Protein AF-A0AAV5VTA4-F1 (afdb_monomer)

Mean predicted aligned error: 7.39 Å

Radius of gyration: 19.23 Å; Cα contacts (8 Å, |Δi|>4): 73; chains: 1; bounding box: 44×28×55 Å

Foldseek 3Di:
DDPVVVVVVVVLVVVLVVQLVVQLVVLVVLLVVLVVVLVVCVVVVVVVVNVVSVVCNVVSLCSNLCRNVVSCCVRPPPLVVLVVPDPDDDDDDPLSVLVVSLVSLVPDPDPVCVDPSNVVVSVSNVLSNVLVVLVVVVVVDPDPPVCCVVNVVSVD

Solvent-accessible surface area (backbone atoms only — not comparable to full-atom values): 8885 Å² total; per-residue (Å²): 133,55,73,71,57,53,50,54,52,51,53,53,51,52,52,47,51,50,53,33,50,52,50,32,52,52,29,44,49,51,33,51,52,51,57,55,57,49,50,52,32,59,72,71,65,36,63,71,61,38,53,53,50,58,70,49,43,62,56,38,49,48,45,37,65,43,37,42,60,53,42,41,48,75,64,28,69,70,52,38,54,64,63,59,74,67,86,78,84,93,81,74,52,73,71,51,49,54,52,49,51,46,53,52,55,69,71,48,86,53,74,83,59,68,40,70,67,44,48,51,51,46,51,54,49,51,51,44,54,50,38,52,52,51,48,54,50,57,75,69,49,90,67,56,78,93,57,51,65,65,51,60,75,61,71,114

Organism: NCBI:txid1538716

Secondary structure (DSSP, 8-state):
--HHHHHHHHHHHHHHHHHHHHHHHHHHHHHHHHHHHHHHHHHTT-HHHHHHHHHHHHHHHHHHHHHHHHHHHHH-HHHHHHHHTT-------HHHHHHHHHHHHHH---GGGGSHHHHHHHHHHHHHHHHHHHHHHHHHS---GGGTHHHHHH--

pLDDT: mean 83.26, std 10.94, range [42.44, 96.75]

Sequence (156 aa):
ISQAQTKKFIMSQQRNML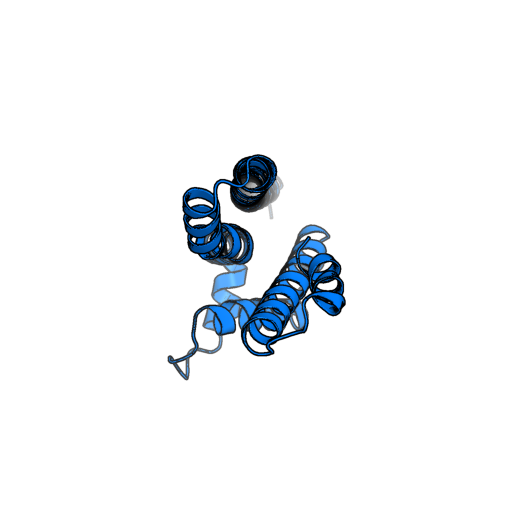IIVSACTISHIIKATHQFCWVFPAYFQLNSVNAIMQSTYVYTHYLATYSASVTLVIFSPRVRKLLVSRRRNEEERIATTQSYLIIRLFFSKSVYFRTPFFFFFKLTGLLGCISVVGFIIASRFQIPEEQAWIFKLGYV

Structure (mmCIF, N/CA/C/O backbone):
data_AF-A0AAV5VTA4-F1
#
_entry.id   AF-A0AAV5VTA4-F1
#
loop_
_atom_site.group_PDB
_atom_site.id
_atom_site.type_symbol
_atom_site.label_atom_id
_atom_site.label_alt_id
_atom_site.label_comp_id
_atom_site.label_asym_id
_atom_site.label_entity_id
_atom_site.label_seq_id
_atom_site.pdbx_PDB_ins_code
_atom_site.Cartn_x
_atom_site.Cartn_y
_atom_site.Cartn_z
_atom_site.occupancy
_atom_site.B_iso_or_equiv
_atom_site.auth_seq_id
_atom_site.auth_comp_id
_atom_site.auth_asym_id
_atom_site.auth_atom_id
_atom_site.pdbx_PDB_model_num
ATOM 1 N N . ILE A 1 1 ? -25.040 3.609 28.185 1.00 73.75 1 ILE A N 1
ATOM 2 C CA . ILE A 1 1 ? -24.315 4.529 27.270 1.00 73.75 1 ILE A CA 1
ATOM 3 C C . ILE A 1 1 ? -25.314 5.581 26.819 1.00 73.75 1 ILE A C 1
ATOM 5 O O . ILE A 1 1 ? -26.374 5.200 26.338 1.00 73.75 1 ILE A O 1
ATOM 9 N N . SER A 1 2 ? -25.041 6.870 27.031 1.00 93.25 2 SER A N 1
ATOM 10 C CA . SER A 1 2 ? -25.961 7.932 26.597 1.00 93.25 2 SER A CA 1
ATOM 11 C C . SER A 1 2 ? -25.925 8.104 25.074 1.00 93.25 2 SER A C 1
ATOM 13 O O . SER A 1 2 ? -24.901 7.840 24.440 1.00 93.25 2 SER A O 1
ATOM 15 N N . GLN A 1 3 ? -27.012 8.590 24.462 1.00 93.56 3 GLN A N 1
ATOM 16 C CA . GLN A 1 3 ? -27.044 8.854 23.013 1.00 93.56 3 GLN A CA 1
ATOM 17 C C . GLN A 1 3 ? -25.883 9.759 22.557 1.00 93.56 3 GLN A C 1
ATOM 19 O O . GLN A 1 3 ? -25.303 9.545 21.492 1.00 93.56 3 GLN A O 1
ATOM 24 N N . ALA A 1 4 ? -25.493 10.732 23.387 1.00 94.19 4 ALA A N 1
ATOM 25 C CA . ALA A 1 4 ? -24.364 11.618 23.120 1.00 94.19 4 ALA A CA 1
ATOM 26 C C . ALA A 1 4 ? -23.016 10.871 23.067 1.00 94.19 4 ALA A C 1
ATOM 28 O O . ALA A 1 4 ? -22.188 11.156 22.200 1.00 94.19 4 ALA A O 1
ATOM 29 N N . GLN A 1 5 ? -22.795 9.893 23.952 1.00 93.69 5 GLN A N 1
ATOM 30 C CA . GLN A 1 5 ? -21.586 9.061 23.944 1.00 93.69 5 GLN A CA 1
ATOM 31 C C . GLN A 1 5 ? -21.513 8.187 22.687 1.00 93.69 5 GLN A C 1
ATOM 33 O O . GLN A 1 5 ? -20.459 8.115 22.053 1.00 93.69 5 GLN A O 1
ATOM 38 N N . THR A 1 6 ? -22.635 7.585 22.279 1.00 92.31 6 THR A N 1
ATOM 39 C CA . THR A 1 6 ? -22.709 6.781 21.050 1.00 92.31 6 THR A CA 1
ATOM 40 C C . THR A 1 6 ? -22.391 7.618 19.811 1.00 92.31 6 THR A C 1
ATOM 42 O O . THR A 1 6 ? -21.570 7.205 18.993 1.00 92.31 6 THR A O 1
ATOM 45 N N . LYS A 1 7 ? -22.961 8.829 19.691 1.00 93.06 7 LYS A N 1
ATOM 46 C CA . LYS A 1 7 ? -22.674 9.741 18.568 1.00 93.06 7 LYS A CA 1
ATOM 47 C C . LYS A 1 7 ? -21.191 10.107 18.494 1.00 93.06 7 LYS A C 1
ATOM 49 O O . LYS A 1 7 ? -20.588 9.980 17.431 1.00 93.06 7 LYS A O 1
ATOM 54 N N . LYS A 1 8 ? -20.574 10.481 19.623 1.00 92.81 8 LYS A N 1
ATOM 55 C CA . LYS A 1 8 ? -19.132 10.794 19.679 1.00 92.81 8 LYS A CA 1
ATOM 56 C C . LYS A 1 8 ? -18.266 9.609 19.244 1.00 92.81 8 LYS A C 1
ATOM 58 O O . LYS A 1 8 ? -17.301 9.795 18.504 1.00 92.81 8 LYS A O 1
ATOM 63 N N . PHE A 1 9 ? -18.619 8.395 19.669 1.00 89.19 9 PHE A N 1
ATOM 64 C CA . PHE A 1 9 ? -17.908 7.181 19.270 1.00 89.19 9 PHE A CA 1
ATOM 65 C C . PHE A 1 9 ? -17.998 6.933 17.755 1.00 89.19 9 PHE A C 1
ATOM 67 O O . PHE A 1 9 ? -16.971 6.714 17.111 1.00 89.19 9 PHE A O 1
ATOM 74 N N . ILE A 1 10 ? -19.201 7.030 17.177 1.00 88.94 10 ILE A N 1
ATOM 75 C CA . ILE A 1 10 ? -19.425 6.839 15.736 1.00 88.94 10 ILE A CA 1
ATOM 76 C C . ILE A 1 10 ? -18.654 7.882 14.919 1.00 88.94 10 ILE A C 1
ATOM 78 O O . ILE A 1 10 ? -17.936 7.509 13.994 1.00 88.94 10 ILE A O 1
ATOM 82 N N . MET A 1 11 ? -18.733 9.164 15.291 1.00 92.44 11 MET A N 1
ATOM 83 C CA . MET A 1 11 ? -18.023 10.240 14.587 1.00 92.44 11 MET A CA 1
ATOM 84 C C . MET A 1 11 ? -16.503 10.046 14.620 1.00 92.44 11 MET A C 1
ATOM 86 O O . MET A 1 11 ? -15.829 10.231 13.609 1.00 92.44 11 MET A O 1
ATOM 90 N N . SER A 1 12 ? -15.953 9.622 15.763 1.00 88.38 12 SER A N 1
ATOM 91 C CA . SER A 1 12 ? -14.526 9.302 15.883 1.00 88.38 12 SER A CA 1
ATOM 92 C C . SER A 1 12 ? -14.125 8.138 14.967 1.00 88.38 12 SER A C 1
ATOM 94 O O . SER A 1 12 ? -13.115 8.210 14.264 1.00 88.38 12 SER A O 1
ATOM 96 N N . GLN A 1 13 ? -14.950 7.086 14.903 1.00 86.19 13 GLN A N 1
ATOM 97 C CA . GLN A 1 13 ? -14.710 5.946 14.019 1.00 86.19 13 GLN A CA 1
ATOM 98 C C . GLN A 1 13 ? -14.772 6.340 12.535 1.00 86.19 13 GLN A C 1
ATOM 100 O O . GLN A 1 13 ? -13.887 5.949 11.773 1.00 86.19 13 GLN A O 1
ATOM 105 N N . GLN A 1 14 ? -15.774 7.126 12.132 1.00 89.00 14 GLN A N 1
ATOM 106 C CA . GLN A 1 14 ? -15.913 7.627 10.762 1.00 89.00 14 GLN A CA 1
ATOM 107 C C . GLN A 1 14 ? -14.727 8.503 10.359 1.00 89.00 14 GLN A C 1
ATOM 109 O O . GLN A 1 14 ? -14.176 8.315 9.279 1.00 89.00 14 GLN A O 1
ATOM 114 N N . ARG A 1 15 ? -14.272 9.397 11.246 1.00 90.50 15 ARG A N 1
ATOM 115 C CA . ARG A 1 15 ? -13.094 10.237 10.995 1.00 90.50 15 ARG A CA 1
ATOM 116 C C . ARG A 1 15 ? -11.839 9.401 10.753 1.00 90.50 15 ARG A C 1
ATOM 118 O O . ARG A 1 15 ? -11.107 9.664 9.807 1.00 90.50 15 ARG A O 1
ATOM 125 N N . ASN A 1 16 ? -11.600 8.375 11.570 1.00 87.25 16 ASN A N 1
ATOM 126 C CA . ASN A 1 16 ? -10.438 7.500 11.390 1.00 87.25 16 ASN A CA 1
ATOM 127 C C . ASN A 1 16 ? -10.521 6.709 10.077 1.00 87.25 16 ASN A C 1
ATOM 129 O O . ASN A 1 16 ? -9.518 6.577 9.383 1.00 87.25 16 ASN A O 1
ATOM 133 N N . MET A 1 17 ? -11.709 6.213 9.716 1.00 87.12 17 MET A N 1
ATOM 134 C CA . MET A 1 17 ? -11.926 5.547 8.428 1.00 87.12 17 MET A CA 1
ATOM 135 C C . MET A 1 17 ? -11.681 6.491 7.251 1.00 87.12 17 MET A C 1
ATOM 137 O O . MET A 1 17 ? -10.995 6.099 6.313 1.00 87.12 17 MET A O 1
ATOM 141 N N . LEU A 1 18 ? -12.162 7.735 7.325 1.00 89.50 18 LEU A N 1
ATOM 142 C CA . LEU A 1 18 ? -11.930 8.745 6.295 1.00 89.50 18 LEU A CA 1
ATOM 143 C C . LEU A 1 18 ? -10.435 9.018 6.106 1.00 89.50 18 LEU A C 1
ATOM 145 O O . LEU A 1 18 ? -9.964 9.012 4.978 1.00 89.50 18 LEU A O 1
ATOM 149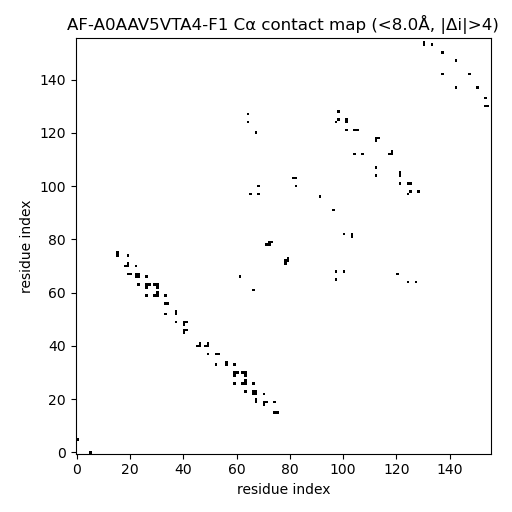 N N . ILE A 1 19 ? -9.674 9.179 7.194 1.00 90.50 19 ILE A N 1
ATOM 150 C CA . ILE A 1 19 ? -8.216 9.381 7.123 1.00 90.50 19 ILE A CA 1
ATOM 151 C C . ILE A 1 19 ? -7.532 8.205 6.410 1.00 90.50 19 ILE A C 1
ATOM 153 O O . ILE A 1 19 ? -6.698 8.424 5.533 1.00 90.50 19 ILE A O 1
ATOM 157 N N . ILE A 1 20 ? -7.895 6.965 6.758 1.00 88.69 20 ILE A N 1
ATOM 158 C CA . ILE A 1 20 ? -7.309 5.764 6.144 1.00 88.69 20 ILE A CA 1
ATOM 159 C C . ILE A 1 20 ? -7.640 5.689 4.652 1.00 88.69 20 ILE A C 1
ATOM 161 O O . ILE A 1 20 ? -6.749 5.444 3.841 1.00 88.69 20 ILE A O 1
ATOM 165 N N . VAL A 1 21 ? -8.904 5.917 4.289 1.00 88.06 21 VAL A N 1
ATOM 166 C CA . VAL A 1 21 ? -9.340 5.903 2.889 1.00 88.06 21 VAL A CA 1
ATOM 167 C C . VAL A 1 21 ? -8.636 7.004 2.103 1.00 88.06 21 VAL A C 1
ATOM 169 O O . VAL A 1 21 ? -8.086 6.711 1.050 1.00 88.06 21 VAL A O 1
ATOM 172 N N . SER A 1 22 ? -8.556 8.229 2.625 1.00 90.19 22 SER A N 1
ATOM 173 C CA . SER A 1 22 ? -7.869 9.334 1.950 1.00 90.19 22 SER A CA 1
ATOM 174 C C . SER A 1 22 ? -6.386 9.046 1.718 1.00 90.19 22 SER A C 1
ATOM 176 O O . SER A 1 22 ? -5.898 9.255 0.611 1.00 90.19 22 SER A O 1
ATOM 178 N N . ALA A 1 23 ? -5.668 8.524 2.720 1.00 91.50 23 ALA A N 1
ATOM 179 C CA . ALA A 1 23 ? -4.257 8.158 2.567 1.00 91.50 23 ALA A CA 1
ATOM 180 C C . ALA A 1 23 ? -4.059 7.075 1.490 1.00 91.50 23 ALA A C 1
ATOM 182 O O . ALA A 1 23 ? -3.173 7.194 0.643 1.00 91.50 23 ALA A O 1
ATOM 183 N N . CYS A 1 24 ? -4.924 6.057 1.489 1.00 89.69 24 CYS A N 1
ATOM 184 C CA . CYS A 1 24 ? -4.942 5.001 0.480 1.00 89.69 24 CYS A CA 1
ATOM 185 C C . CYS A 1 24 ? -5.196 5.578 -0.926 1.00 89.69 24 CYS A C 1
ATOM 187 O O . CYS A 1 24 ? -4.388 5.379 -1.834 1.00 89.69 24 CYS A O 1
ATOM 189 N N . THR A 1 25 ? -6.255 6.374 -1.089 1.00 88.50 25 THR A N 1
ATOM 190 C CA . THR A 1 25 ? -6.619 7.015 -2.359 1.00 88.50 25 THR A CA 1
ATOM 191 C C . THR A 1 25 ? -5.486 7.876 -2.905 1.00 88.50 25 THR A C 1
ATOM 193 O O . THR A 1 25 ? -5.119 7.722 -4.065 1.00 88.50 25 THR A O 1
ATOM 196 N N . ILE A 1 26 ? -4.875 8.729 -2.075 1.00 93.31 26 ILE A N 1
ATOM 197 C CA . ILE A 1 26 ? -3.746 9.575 -2.491 1.00 93.31 26 ILE A CA 1
ATOM 198 C C . ILE A 1 26 ? -2.580 8.710 -2.978 1.00 93.31 26 ILE A C 1
ATOM 200 O O . ILE A 1 26 ? -2.030 8.965 -4.047 1.00 93.31 26 ILE A O 1
ATOM 204 N N . SER A 1 27 ? -2.224 7.654 -2.241 1.00 93.06 27 SER A N 1
ATOM 205 C CA . SER A 1 27 ? -1.123 6.770 -2.638 1.00 93.06 27 SER A CA 1
ATOM 206 C C . SER A 1 27 ? -1.392 6.020 -3.952 1.00 93.06 27 SER A C 1
ATOM 208 O O . SER A 1 27 ? -0.488 5.893 -4.777 1.00 93.06 27 SER A O 1
ATOM 210 N N . HIS A 1 28 ? -2.637 5.598 -4.201 1.00 88.62 28 HIS A N 1
ATOM 211 C CA . HIS A 1 28 ? -3.031 4.985 -5.470 1.00 88.62 28 HIS A CA 1
ATOM 212 C C . HIS A 1 28 ? -3.053 5.982 -6.627 1.00 88.62 28 HIS A C 1
ATOM 214 O O . HIS A 1 28 ? -2.624 5.623 -7.719 1.00 88.62 28 HIS A O 1
ATOM 220 N N . ILE A 1 29 ? -3.482 7.228 -6.398 1.00 91.19 29 ILE A N 1
ATOM 221 C CA . ILE A 1 29 ? -3.397 8.293 -7.407 1.00 91.19 29 ILE A CA 1
ATOM 222 C C . ILE A 1 29 ? -1.934 8.537 -7.786 1.00 91.19 29 ILE A C 1
ATOM 224 O O . ILE A 1 29 ? -1.621 8.593 -8.968 1.00 91.19 29 ILE A O 1
ATOM 228 N N . ILE A 1 30 ? -1.018 8.600 -6.812 1.00 93.62 30 ILE A N 1
ATOM 229 C CA . ILE A 1 30 ? 0.421 8.752 -7.085 1.00 93.62 30 ILE A CA 1
ATOM 230 C C . ILE A 1 30 ? 0.944 7.586 -7.935 1.00 93.62 30 ILE A C 1
ATOM 232 O O . ILE A 1 30 ? 1.636 7.821 -8.926 1.00 93.62 30 ILE A O 1
ATOM 236 N N . LYS A 1 31 ? 0.592 6.338 -7.590 1.00 91.25 31 LYS A N 1
ATOM 237 C CA . LYS A 1 31 ? 0.972 5.153 -8.379 1.00 91.25 31 LYS A CA 1
ATOM 238 C C . LYS A 1 31 ? 0.411 5.222 -9.804 1.00 91.25 31 LYS A C 1
ATOM 240 O O . LYS A 1 31 ? 1.164 5.013 -10.749 1.00 91.25 31 LYS A O 1
ATOM 245 N N . ALA A 1 32 ? -0.873 5.538 -9.961 1.00 87.56 32 ALA A N 1
ATOM 246 C CA . ALA A 1 32 ? -1.529 5.615 -11.264 1.00 87.56 32 ALA A CA 1
ATOM 247 C C . ALA A 1 32 ? -0.922 6.718 -12.141 1.00 87.56 32 ALA A C 1
ATOM 249 O O . ALA A 1 32 ? -0.617 6.474 -13.304 1.00 87.56 32 ALA A O 1
ATOM 250 N N . THR A 1 33 ? -0.667 7.901 -11.575 1.00 93.44 33 THR A N 1
ATOM 251 C CA . THR A 1 33 ? 0.016 8.997 -12.273 1.00 93.44 33 THR A CA 1
ATOM 252 C C . THR A 1 33 ? 1.424 8.591 -12.694 1.00 93.44 33 THR A C 1
ATOM 254 O O . THR A 1 33 ? 1.815 8.852 -13.824 1.00 93.44 33 THR A O 1
ATOM 257 N N . HIS A 1 34 ? 2.183 7.912 -11.829 1.00 93.50 34 HIS A N 1
ATOM 258 C CA . HIS A 1 34 ? 3.520 7.416 -12.172 1.00 93.50 34 HIS A CA 1
ATOM 259 C C . HIS A 1 34 ? 3.478 6.404 -13.329 1.00 93.50 34 HIS A C 1
ATOM 261 O O . HIS A 1 34 ? 4.213 6.563 -14.302 1.00 93.50 34 HIS A O 1
ATOM 267 N N . GLN A 1 35 ? 2.560 5.432 -13.281 1.00 89.25 35 GLN A N 1
ATOM 268 C CA . GLN A 1 35 ? 2.350 4.459 -14.361 1.00 89.25 35 GLN A CA 1
ATOM 269 C C . GLN A 1 35 ? 1.891 5.126 -15.665 1.00 89.25 35 GLN A C 1
ATOM 271 O O . GLN A 1 35 ? 2.350 4.751 -16.739 1.00 89.25 35 GLN A O 1
ATOM 276 N N . PHE A 1 36 ? 1.029 6.141 -15.584 1.00 89.06 36 PHE A N 1
ATOM 277 C CA . PHE A 1 36 ? 0.596 6.915 -16.745 1.00 89.06 36 PHE A CA 1
ATOM 278 C C . PHE A 1 36 ? 1.759 7.703 -17.361 1.00 89.06 36 PHE A C 1
ATOM 280 O O . PHE A 1 36 ? 1.973 7.647 -18.570 1.00 89.06 36 PHE A O 1
ATOM 287 N N . CYS A 1 37 ? 2.574 8.366 -16.534 1.00 92.06 37 CYS A N 1
ATOM 288 C CA . CYS A 1 37 ? 3.781 9.057 -16.982 1.00 92.06 37 CYS A CA 1
ATOM 289 C C . CYS A 1 37 ? 4.783 8.109 -17.650 1.00 92.06 37 CYS A C 1
ATOM 291 O O . CYS A 1 37 ? 5.486 8.533 -18.561 1.00 92.06 37 CYS A O 1
ATOM 293 N N . TRP A 1 38 ? 4.838 6.839 -17.243 1.00 88.81 38 TRP A N 1
ATOM 294 C CA . TRP A 1 38 ? 5.722 5.835 -17.839 1.00 88.81 38 TRP A CA 1
ATOM 295 C C . TRP A 1 38 ? 5.370 5.508 -19.305 1.00 88.81 38 TRP A C 1
ATOM 297 O O . TRP A 1 38 ? 6.254 5.176 -20.096 1.00 88.81 38 TRP A O 1
ATOM 307 N N . VAL A 1 39 ? 4.110 5.685 -19.715 1.00 86.19 39 VAL A N 1
ATOM 308 C CA . VAL A 1 39 ? 3.674 5.434 -21.101 1.00 86.19 39 VAL A CA 1
ATOM 309 C C . VAL A 1 39 ? 4.371 6.369 -22.095 1.00 86.19 39 VAL A C 1
ATOM 311 O O . VAL A 1 39 ? 4.712 5.938 -23.195 1.00 86.19 39 VAL A O 1
ATOM 314 N N . PHE A 1 40 ? 4.647 7.623 -21.720 1.00 91.31 40 PHE A N 1
ATOM 315 C CA . PHE A 1 40 ? 5.240 8.597 -22.644 1.00 91.31 40 PHE A CA 1
ATOM 316 C C . PHE A 1 40 ? 6.697 8.265 -23.013 1.00 91.31 40 PHE A C 1
ATOM 318 O O . PHE A 1 40 ? 6.973 8.150 -24.207 1.00 91.31 40 PHE A O 1
ATOM 325 N N . PRO A 1 41 ? 7.637 8.049 -22.066 1.00 93.50 41 PRO A N 1
ATOM 326 C CA . PRO A 1 41 ? 8.995 7.624 -22.402 1.00 93.50 41 PRO A CA 1
ATOM 327 C C . PRO A 1 41 ? 9.041 6.334 -23.218 1.00 93.50 41 PRO A C 1
ATOM 329 O O . PRO A 1 41 ? 9.878 6.219 -24.109 1.00 93.50 41 PRO A O 1
ATOM 332 N N . ALA A 1 42 ? 8.136 5.389 -22.940 1.00 85.12 42 ALA A N 1
ATOM 333 C CA . ALA A 1 42 ? 8.029 4.156 -23.708 1.00 85.12 42 ALA A CA 1
ATOM 334 C C . ALA A 1 42 ? 7.582 4.427 -25.156 1.00 85.12 42 ALA A C 1
ATOM 336 O O . ALA A 1 42 ? 8.187 3.905 -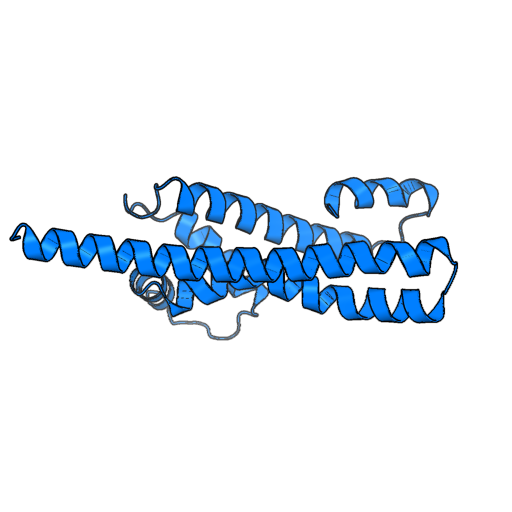26.089 1.00 85.12 42 ALA A O 1
ATOM 337 N N . TYR A 1 43 ? 6.577 5.287 -25.355 1.00 91.81 43 TYR A N 1
ATOM 338 C CA . TYR A 1 43 ? 6.076 5.661 -26.681 1.00 91.81 43 TYR A CA 1
ATOM 339 C C . TYR A 1 43 ? 7.126 6.395 -27.529 1.00 91.81 43 TYR A C 1
ATOM 341 O O . TYR A 1 43 ? 7.298 6.089 -28.706 1.00 91.81 43 TYR A O 1
ATOM 349 N N . PHE A 1 44 ? 7.872 7.326 -26.929 1.00 96.19 44 PHE A N 1
ATOM 350 C CA . PHE A 1 44 ? 8.918 8.100 -27.611 1.00 96.19 44 PHE A CA 1
ATOM 351 C C . PHE A 1 44 ? 10.292 7.405 -27.645 1.00 96.19 44 PHE A C 1
ATOM 353 O O . PHE A 1 44 ? 11.268 8.020 -28.067 1.00 96.19 44 PHE A O 1
ATOM 360 N N . GLN A 1 45 ? 10.390 6.147 -27.196 1.00 95.06 45 GLN A N 1
ATOM 361 C CA . GLN A 1 45 ? 11.638 5.365 -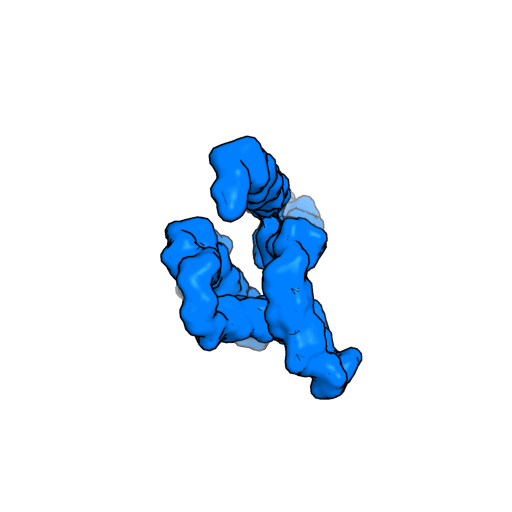27.153 1.00 95.06 45 GLN A CA 1
ATOM 362 C C . GLN A 1 45 ? 12.780 6.051 -26.371 1.00 95.06 45 GLN A C 1
ATOM 364 O O . GLN A 1 45 ? 13.966 5.898 -26.669 1.00 95.06 45 GLN A O 1
ATOM 369 N N . LEU A 1 46 ? 12.435 6.808 -25.327 1.00 96.75 46 LEU A N 1
ATOM 370 C CA . LEU A 1 46 ? 13.389 7.522 -24.477 1.00 96.75 46 LEU A CA 1
ATOM 371 C C . LEU A 1 46 ? 13.968 6.578 -23.415 1.00 96.75 46 LEU A C 1
ATOM 373 O O . LEU A 1 46 ? 13.604 6.640 -22.239 1.00 96.75 46 LEU A O 1
ATOM 377 N N . ASN A 1 47 ? 14.882 5.699 -23.829 1.00 94.50 47 ASN A N 1
ATOM 378 C CA . ASN A 1 47 ? 15.418 4.607 -23.003 1.00 94.50 47 ASN A CA 1
ATOM 379 C C . ASN A 1 47 ? 16.005 5.060 -21.652 1.00 94.50 47 ASN A C 1
ATOM 381 O O . ASN A 1 47 ? 15.812 4.385 -20.641 1.00 94.50 47 ASN A O 1
ATOM 385 N N . SER A 1 48 ? 16.679 6.214 -21.602 1.00 96.44 48 SER A N 1
ATOM 386 C CA . SER A 1 48 ? 17.252 6.761 -20.361 1.00 96.44 48 SER A CA 1
ATOM 387 C C . SER A 1 48 ? 16.174 7.171 -19.353 1.00 96.44 48 SER A C 1
ATOM 389 O O . SER A 1 48 ? 16.230 6.788 -18.185 1.00 96.44 48 SER A O 1
ATOM 391 N N . VAL A 1 49 ? 15.153 7.899 -19.810 1.00 94.44 49 VAL A N 1
ATOM 392 C CA . VAL A 1 49 ? 14.012 8.313 -18.980 1.00 94.44 49 VAL A CA 1
ATOM 393 C C . VAL A 1 49 ? 13.196 7.096 -18.551 1.00 94.44 49 VAL A C 1
ATOM 395 O O . VAL A 1 49 ? 12.781 7.006 -17.398 1.00 94.44 49 VAL A O 1
ATOM 398 N N . ASN A 1 50 ? 13.021 6.128 -19.452 1.00 91.75 50 ASN A N 1
ATOM 399 C CA . ASN A 1 50 ? 12.351 4.864 -19.173 1.00 91.75 50 ASN A CA 1
ATOM 400 C C . ASN A 1 50 ? 13.036 4.097 -18.026 1.00 91.75 50 ASN A C 1
ATOM 402 O O . ASN A 1 50 ? 12.366 3.672 -17.087 1.00 91.75 50 ASN A O 1
ATOM 406 N N . ALA A 1 51 ? 14.371 4.003 -18.042 1.00 92.31 51 ALA A N 1
ATOM 407 C CA . ALA A 1 51 ? 15.144 3.359 -16.979 1.00 92.31 51 ALA A CA 1
ATOM 408 C C . ALA A 1 51 ? 15.012 4.080 -15.620 1.00 92.31 51 ALA A C 1
ATOM 410 O O . ALA A 1 51 ? 14.901 3.431 -14.578 1.00 92.31 51 ALA A O 1
ATOM 411 N N . ILE A 1 52 ? 14.967 5.418 -15.614 1.00 94.12 52 ILE A N 1
ATOM 412 C CA . ILE A 1 52 ? 14.741 6.217 -14.394 1.00 94.12 52 ILE A CA 1
ATOM 413 C C . ILE A 1 52 ? 13.315 6.012 -13.854 1.00 94.12 52 ILE A C 1
ATOM 415 O O . ILE A 1 52 ? 13.107 5.839 -12.652 1.00 94.12 52 ILE A O 1
ATOM 419 N N . MET A 1 53 ? 12.308 5.995 -14.727 1.00 90.50 53 MET A N 1
ATOM 420 C CA . MET A 1 53 ? 10.924 5.720 -14.322 1.00 90.50 53 MET A CA 1
ATOM 421 C C . MET A 1 53 ? 10.783 4.307 -13.748 1.00 90.50 53 MET A C 1
ATOM 423 O O . MET A 1 53 ? 10.148 4.114 -12.711 1.00 90.50 53 MET A O 1
ATOM 427 N N . GLN A 1 54 ? 11.445 3.326 -14.357 1.00 89.00 54 GLN A N 1
ATOM 428 C CA . GLN A 1 54 ? 11.441 1.950 -13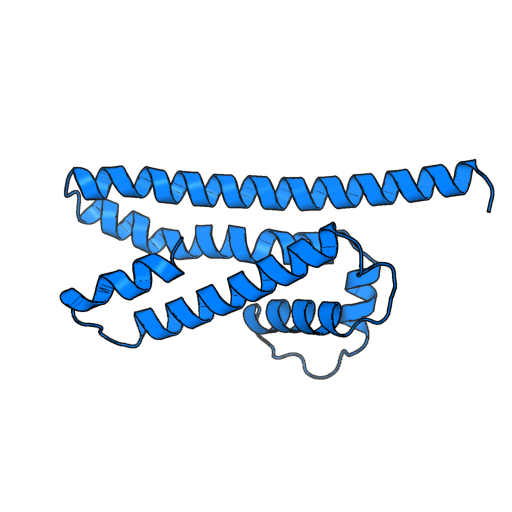.878 1.00 89.00 54 GLN A CA 1
ATOM 429 C C . GLN A 1 54 ? 12.128 1.806 -12.511 1.00 89.00 54 GLN A C 1
ATOM 431 O O . GLN A 1 54 ? 11.620 1.094 -11.645 1.00 89.00 54 GLN A O 1
ATOM 436 N N . SER A 1 55 ? 13.238 2.512 -12.265 1.00 91.12 55 SER A N 1
ATOM 437 C CA . SER A 1 55 ? 13.915 2.475 -10.959 1.00 91.12 55 SER A CA 1
ATOM 438 C C . SER A 1 55 ? 13.096 3.141 -9.848 1.00 91.12 55 SER A C 1
ATOM 440 O O . SER A 1 55 ? 13.160 2.723 -8.691 1.00 91.12 55 SER A O 1
ATOM 442 N N . THR A 1 56 ? 12.268 4.133 -10.194 1.00 92.38 56 THR A N 1
ATOM 443 C CA . THR A 1 56 ? 11.386 4.817 -9.237 1.00 92.38 56 THR A CA 1
ATOM 444 C C . THR A 1 56 ? 10.065 4.086 -8.972 1.00 92.38 56 THR A C 1
ATOM 446 O O . THR A 1 56 ? 9.454 4.309 -7.923 1.00 92.38 56 THR A O 1
ATOM 449 N N . TYR A 1 57 ? 9.654 3.161 -9.850 1.00 88.38 57 TYR A N 1
ATOM 450 C CA . TYR A 1 57 ? 8.417 2.377 -9.715 1.00 88.38 57 TYR A CA 1
ATOM 451 C C . TYR A 1 57 ? 8.328 1.611 -8.389 1.00 88.38 57 TYR A C 1
ATOM 453 O O . TYR A 1 57 ? 7.263 1.527 -7.780 1.00 88.38 57 TYR A O 1
ATOM 461 N N . VAL A 1 58 ? 9.453 1.082 -7.900 1.00 87.19 58 VAL A N 1
ATOM 462 C CA . VAL A 1 58 ? 9.492 0.329 -6.637 1.00 87.19 58 VAL A CA 1
ATOM 463 C C . VAL A 1 58 ? 8.983 1.182 -5.468 1.00 87.19 58 VAL A C 1
ATOM 465 O O . VAL A 1 58 ? 8.231 0.690 -4.626 1.00 87.19 58 VAL A O 1
ATOM 468 N N . TYR A 1 59 ? 9.322 2.474 -5.433 1.00 91.00 59 TYR A N 1
ATOM 469 C CA . TYR A 1 59 ? 8.910 3.369 -4.351 1.00 91.00 59 TYR A CA 1
ATOM 470 C C . TYR A 1 59 ? 7.425 3.718 -4.419 1.00 91.00 59 TYR A C 1
ATOM 472 O O . TYR A 1 59 ? 6.742 3.673 -3.397 1.00 91.00 59 TYR A O 1
ATOM 480 N N . THR A 1 60 ? 6.905 4.040 -5.607 1.00 89.50 60 THR A N 1
ATOM 481 C CA . THR A 1 60 ? 5.482 4.376 -5.791 1.00 89.50 60 THR A CA 1
ATOM 482 C C . THR A 1 60 ? 4.597 3.155 -5.559 1.00 89.50 60 THR A C 1
ATOM 484 O O . THR A 1 60 ? 3.549 3.259 -4.918 1.00 89.50 60 THR A O 1
ATOM 487 N N . HIS A 1 61 ? 5.060 1.978 -5.987 1.00 87.38 61 HIS A N 1
ATOM 488 C CA . HIS A 1 61 ? 4.415 0.706 -5.702 1.00 87.38 61 HIS A CA 1
ATOM 489 C C . HIS A 1 61 ? 4.379 0.424 -4.195 1.00 87.38 61 HIS A C 1
ATOM 491 O O . HIS A 1 61 ? 3.303 0.192 -3.650 1.00 87.38 61 HIS A O 1
ATOM 497 N N . TYR A 1 62 ? 5.514 0.497 -3.491 1.00 86.62 62 TYR A N 1
ATOM 498 C CA . TYR A 1 62 ? 5.542 0.289 -2.040 1.00 86.62 62 TYR A CA 1
ATOM 499 C C . TYR A 1 62 ? 4.712 1.318 -1.276 1.00 86.62 62 TYR A C 1
ATOM 501 O O . TYR A 1 62 ? 4.019 0.949 -0.328 1.00 86.62 62 TYR A O 1
ATOM 509 N N . LEU A 1 63 ? 4.715 2.582 -1.701 1.00 89.06 63 LEU A N 1
ATOM 510 C CA . LEU A 1 63 ? 3.869 3.607 -1.103 1.00 89.06 63 LEU A CA 1
ATOM 511 C C . LEU A 1 63 ? 2.388 3.210 -1.176 1.00 89.06 63 LEU A C 1
ATOM 513 O O . LEU A 1 63 ? 1.715 3.226 -0.150 1.00 89.06 63 LEU A O 1
ATOM 517 N N . ALA A 1 64 ? 1.893 2.811 -2.351 1.00 88.06 64 ALA A N 1
ATOM 518 C CA . ALA A 1 64 ? 0.502 2.386 -2.525 1.00 88.06 64 ALA A CA 1
ATOM 519 C C . ALA A 1 64 ? 0.176 1.082 -1.779 1.00 88.06 64 ALA A C 1
ATOM 521 O O . ALA A 1 64 ? -0.877 0.969 -1.157 1.00 88.06 64 ALA A O 1
ATOM 522 N N . THR A 1 65 ? 1.090 0.111 -1.797 1.00 85.75 65 THR A N 1
ATOM 523 C CA . THR A 1 65 ? 0.888 -1.202 -1.169 1.00 85.75 65 THR A CA 1
ATOM 524 C C . THR A 1 65 ? 0.865 -1.121 0.358 1.00 85.75 65 THR A C 1
ATOM 526 O O . THR A 1 65 ? 0.059 -1.802 0.997 1.00 85.75 65 THR A O 1
ATOM 529 N N . TYR A 1 66 ? 1.722 -0.297 0.969 1.00 87.12 66 TYR A N 1
ATOM 530 C CA . TYR A 1 66 ? 1.869 -0.247 2.428 1.00 87.12 66 TYR A CA 1
ATOM 531 C C . TYR A 1 66 ? 1.104 0.900 3.100 1.00 87.12 66 TYR A C 1
ATOM 533 O O . TYR A 1 66 ? 0.864 0.810 4.309 1.00 87.12 66 TYR A O 1
ATOM 541 N N . SER A 1 67 ? 0.688 1.947 2.370 1.00 89.69 67 SER A N 1
ATOM 542 C CA . SER A 1 67 ? 0.014 3.127 2.943 1.00 89.69 67 SER A CA 1
ATOM 543 C C . SER A 1 67 ? -1.171 2.734 3.821 1.00 89.69 67 SER A C 1
ATOM 545 O O . SER A 1 67 ? -1.208 3.081 4.999 1.00 89.69 67 SER A O 1
ATOM 547 N N . ALA A 1 68 ? -2.094 1.927 3.297 1.00 87.25 68 ALA A N 1
ATOM 548 C CA . ALA A 1 68 ? -3.304 1.537 4.006 1.00 87.25 68 ALA A CA 1
ATOM 549 C C . ALA A 1 68 ? -2.987 0.784 5.309 1.00 87.25 68 ALA A C 1
ATOM 551 O O . ALA A 1 68 ? -3.582 1.069 6.349 1.00 87.25 68 ALA A O 1
ATOM 552 N N . SER A 1 69 ? -2.035 -0.156 5.282 1.00 87.94 69 SER A N 1
ATOM 553 C CA . SER A 1 69 ? -1.616 -0.915 6.466 1.00 87.94 69 SER A CA 1
ATOM 554 C C . SER A 1 69 ? -0.954 -0.023 7.514 1.00 87.94 69 SER A C 1
ATOM 556 O O . SER A 1 69 ? -1.310 -0.103 8.691 1.00 87.94 69 SER A O 1
ATOM 558 N N . VAL A 1 70 ? -0.051 0.865 7.099 1.00 89.19 70 VAL A N 1
ATOM 559 C CA . VAL A 1 70 ? 0.626 1.812 7.995 1.00 89.19 70 VAL A CA 1
ATOM 560 C C . VAL A 1 70 ? -0.385 2.771 8.626 1.00 89.19 70 VAL A C 1
ATOM 562 O O . VAL A 1 70 ? -0.434 2.897 9.851 1.00 89.19 70 VAL A O 1
ATOM 565 N N . THR A 1 71 ? -1.263 3.385 7.829 1.00 90.25 71 THR A N 1
ATOM 566 C CA . THR A 1 71 ? -2.306 4.293 8.325 1.00 90.25 71 THR A CA 1
ATOM 567 C C . THR A 1 71 ? -3.274 3.565 9.262 1.00 90.25 71 THR A C 1
ATOM 569 O O . T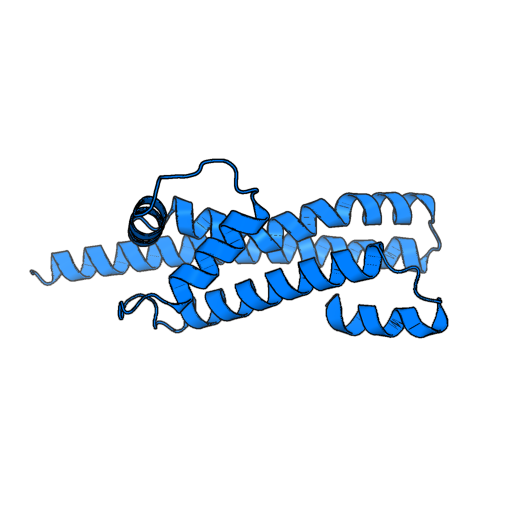HR A 1 71 ? -3.628 4.091 10.317 1.00 90.25 71 THR A O 1
ATOM 572 N N . LEU A 1 72 ? -3.650 2.318 8.962 1.00 89.06 72 LEU A N 1
ATOM 573 C CA . LEU A 1 72 ? -4.496 1.512 9.842 1.00 89.06 72 LEU A CA 1
ATOM 574 C C . LEU A 1 72 ? -3.838 1.288 11.214 1.00 89.06 72 LEU A C 1
ATOM 576 O O . LEU A 1 72 ? -4.498 1.442 12.242 1.00 89.06 72 LEU A O 1
ATOM 580 N N . VAL A 1 73 ? -2.545 0.963 11.254 1.00 89.19 73 VAL A N 1
ATOM 581 C CA . VAL A 1 73 ? -1.803 0.772 12.511 1.00 89.19 73 VAL A CA 1
ATOM 582 C C . VAL A 1 73 ? -1.682 2.090 13.288 1.00 89.19 73 VAL A C 1
ATOM 584 O O . VAL A 1 73 ? -1.921 2.118 14.499 1.00 89.19 73 VAL A O 1
ATOM 587 N N . ILE A 1 74 ? -1.393 3.204 12.614 1.00 89.25 74 ILE A N 1
ATOM 588 C CA . ILE A 1 74 ? -1.250 4.524 13.252 1.00 89.25 74 ILE A CA 1
ATOM 589 C C . ILE A 1 74 ? -2.584 5.032 13.818 1.00 89.25 74 ILE A C 1
ATOM 591 O O . ILE A 1 74 ? -2.623 5.551 14.937 1.00 89.25 74 ILE A O 1
ATOM 595 N N . PHE A 1 75 ? -3.699 4.842 13.111 1.00 88.62 75 PHE A N 1
ATOM 596 C CA . PHE A 1 75 ? -4.983 5.453 13.480 1.00 88.62 75 PHE A CA 1
ATOM 597 C C . PHE A 1 75 ? -5.989 4.497 14.136 1.00 88.62 75 PHE A C 1
ATOM 599 O O . PHE A 1 75 ? -6.993 4.963 14.674 1.00 88.62 75 PHE A O 1
ATOM 606 N N . SER A 1 76 ? -5.735 3.182 14.174 1.00 87.69 76 SER A N 1
ATOM 607 C CA . SER A 1 76 ? -6.614 2.211 14.842 1.00 87.69 76 SER A CA 1
ATOM 608 C C . SER A 1 76 ? -5.983 1.620 16.112 1.00 87.69 76 SER A C 1
ATOM 610 O O . SER A 1 76 ? -5.226 0.645 16.048 1.00 87.69 76 SER A O 1
ATOM 612 N N . PRO A 1 77 ? -6.349 2.125 17.310 1.00 86.69 77 PRO A N 1
ATOM 613 C CA . PRO A 1 77 ? -5.900 1.559 18.584 1.00 86.69 77 PRO A CA 1
ATOM 614 C C . PRO A 1 77 ? -6.238 0.072 18.738 1.00 86.69 77 PRO A C 1
ATOM 616 O O . PRO A 1 77 ? -5.485 -0.678 19.353 1.00 86.69 77 PRO A O 1
ATOM 619 N N . ARG A 1 78 ? -7.361 -0.373 18.156 1.00 86.38 78 ARG A N 1
ATOM 620 C CA . ARG A 1 78 ? -7.781 -1.783 18.173 1.00 86.38 78 ARG A CA 1
ATOM 621 C C . ARG A 1 78 ? -6.812 -2.664 17.392 1.00 86.38 78 ARG A C 1
ATOM 623 O O . ARG A 1 78 ? -6.469 -3.743 17.863 1.00 86.38 78 ARG A O 1
ATOM 630 N N . VAL A 1 79 ? -6.351 -2.185 16.237 1.00 86.62 79 VAL A N 1
ATOM 631 C CA . VAL A 1 79 ? -5.357 -2.888 15.417 1.00 86.62 79 VAL A CA 1
ATOM 632 C C . VAL A 1 79 ? -4.007 -2.909 16.124 1.00 86.62 79 VAL A C 1
ATOM 634 O O . VAL A 1 79 ? -3.403 -3.972 16.216 1.00 86.62 79 VAL A O 1
ATOM 637 N N . ARG A 1 80 ? -3.575 -1.799 16.739 1.00 88.62 80 ARG A N 1
ATOM 638 C CA . ARG A 1 80 ? -2.351 -1.797 17.563 1.00 88.62 80 ARG A CA 1
ATOM 639 C C . ARG A 1 80 ? -2.416 -2.797 18.704 1.00 88.62 80 ARG A C 1
ATOM 641 O O . ARG A 1 80 ? -1.488 -3.575 18.872 1.00 88.62 80 ARG A O 1
ATOM 648 N N . LYS A 1 81 ? -3.517 -2.823 19.461 1.00 86.00 81 LYS A N 1
ATOM 649 C CA . LYS A 1 81 ? -3.695 -3.781 20.563 1.00 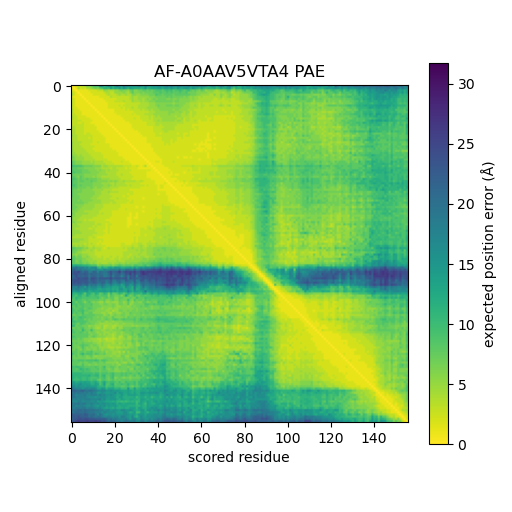86.00 81 LYS A CA 1
ATOM 650 C C . LYS A 1 81 ? -3.601 -5.229 20.071 1.00 86.00 81 LYS A C 1
ATOM 652 O O . LYS A 1 81 ? -3.019 -6.074 20.743 1.00 86.00 81 LYS A O 1
ATOM 657 N N . LEU A 1 82 ? -4.140 -5.496 18.884 1.00 82.88 82 LEU A N 1
ATOM 658 C CA . LEU A 1 82 ? -4.096 -6.805 18.241 1.00 82.88 82 LEU A CA 1
ATOM 659 C C . LEU A 1 82 ? -2.676 -7.191 17.782 1.00 82.88 82 LEU A C 1
ATOM 661 O O . LEU A 1 82 ? -2.302 -8.355 17.907 1.00 82.88 82 LEU A O 1
ATOM 665 N N . LEU A 1 83 ? -1.869 -6.226 17.331 1.00 80.38 83 LEU A N 1
ATOM 666 C CA . LEU A 1 83 ? -0.460 -6.437 16.974 1.00 80.38 83 LEU A CA 1
ATOM 667 C C . LEU A 1 83 ? 0.456 -6.591 18.201 1.00 80.38 83 LEU A C 1
ATOM 669 O O . LEU A 1 83 ? 1.314 -7.470 18.212 1.00 80.38 83 LEU A O 1
ATOM 673 N N . VAL A 1 84 ? 0.240 -5.800 19.257 1.00 77.25 84 VAL A N 1
ATOM 674 C CA . VAL A 1 84 ? 1.043 -5.807 20.500 1.00 77.25 84 VAL A CA 1
ATOM 675 C C . VAL A 1 84 ? 0.878 -7.106 21.299 1.00 77.25 84 VAL A C 1
ATOM 677 O O . VAL A 1 84 ? 1.766 -7.478 22.061 1.00 77.25 84 VAL A O 1
ATOM 680 N N . SER A 1 85 ? -0.209 -7.853 21.087 1.00 66.38 85 SER A N 1
ATOM 681 C CA . SER A 1 85 ? -0.536 -9.082 21.825 1.00 66.38 85 SER A CA 1
ATOM 682 C C . SER A 1 85 ? 0.488 -10.230 21.701 1.00 66.38 85 SER A C 1
ATOM 684 O O . SER A 1 85 ? 0.271 -11.282 22.303 1.00 66.38 85 SER A O 1
ATOM 686 N N . ARG A 1 86 ? 1.582 -10.099 20.937 1.00 60.22 86 ARG A N 1
ATOM 687 C CA . ARG A 1 86 ? 2.620 -11.141 20.839 1.00 60.22 86 ARG A CA 1
ATOM 688 C C . ARG A 1 86 ? 4.016 -10.556 20.591 1.00 60.22 86 ARG A C 1
ATOM 690 O O . ARG A 1 86 ? 4.657 -10.874 19.599 1.00 60.22 86 ARG A O 1
ATOM 697 N N . ARG A 1 87 ? 4.488 -9.690 21.493 1.00 57.66 87 ARG A N 1
ATOM 698 C CA . ARG A 1 87 ? 5.878 -9.204 21.499 1.00 57.66 87 ARG A CA 1
ATOM 699 C C . ARG A 1 87 ? 6.818 -10.282 22.062 1.00 57.66 87 ARG A C 1
ATOM 701 O O . ARG A 1 87 ? 7.042 -10.326 23.267 1.00 57.66 87 ARG A O 1
ATOM 708 N N . ARG A 1 88 ? 7.319 -11.179 21.208 1.00 53.97 88 ARG A N 1
ATOM 709 C CA . ARG A 1 88 ? 8.516 -12.005 21.462 1.00 53.97 88 ARG A CA 1
ATOM 710 C C . ARG A 1 88 ? 9.028 -12.511 20.103 1.00 53.97 88 ARG A C 1
ATOM 712 O O . ARG A 1 88 ? 8.362 -13.359 19.520 1.00 53.97 88 ARG A O 1
ATOM 719 N N . ASN A 1 89 ? 10.148 -11.945 19.640 1.00 53.88 89 ASN A N 1
ATOM 720 C CA . ASN A 1 89 ? 10.920 -12.185 18.398 1.00 53.88 89 ASN A CA 1
ATOM 721 C C . ASN A 1 89 ? 10.860 -10.980 17.439 1.00 53.88 89 ASN A C 1
ATOM 723 O O . ASN A 1 89 ? 9.859 -10.737 16.775 1.00 53.88 89 ASN A O 1
ATOM 727 N N . GLU A 1 90 ? 11.934 -10.189 17.443 1.00 56.91 90 GLU A N 1
ATOM 728 C CA . GLU A 1 90 ? 12.004 -8.785 17.002 1.00 56.91 90 GLU A CA 1
ATOM 729 C C . GLU A 1 90 ? 12.791 -8.603 15.685 1.00 56.91 90 GLU A C 1
ATOM 731 O O . GLU A 1 90 ? 13.375 -7.555 15.449 1.00 56.91 90 GLU A O 1
ATOM 736 N N . GLU A 1 91 ? 12.791 -9.607 14.799 1.00 56.38 91 GLU A N 1
ATOM 737 C CA . GLU A 1 91 ? 13.588 -9.599 13.551 1.00 56.38 91 GLU A CA 1
ATOM 738 C C . GLU A 1 91 ? 12.775 -9.760 12.252 1.00 56.38 91 GLU A C 1
ATOM 740 O O . GLU A 1 91 ? 13.317 -10.060 11.187 1.00 56.38 91 GLU A O 1
ATOM 745 N N . GLU A 1 92 ? 11.462 -9.539 12.280 1.00 54.62 92 GLU A N 1
ATOM 746 C CA . GLU A 1 92 ? 10.647 -9.670 11.069 1.00 54.62 92 GLU A CA 1
ATOM 747 C C . GLU A 1 92 ? 10.555 -8.360 10.265 1.00 54.62 92 GLU A C 1
ATOM 749 O O . GLU A 1 92 ? 10.063 -7.328 10.724 1.00 54.62 92 GLU A O 1
ATOM 754 N N . ARG A 1 93 ? 11.059 -8.429 9.025 1.00 62.16 93 ARG A N 1
ATOM 755 C CA . ARG A 1 93 ? 11.074 -7.368 8.005 1.00 62.16 93 ARG A CA 1
ATOM 756 C C . ARG A 1 93 ? 9.676 -6.781 7.737 1.00 62.16 93 ARG A C 1
ATOM 758 O O . ARG A 1 93 ? 8.653 -7.433 7.906 1.00 62.16 93 ARG A O 1
ATOM 765 N N . ILE A 1 94 ? 9.636 -5.564 7.190 1.00 60.31 94 ILE A N 1
ATOM 766 C CA . ILE A 1 94 ? 8.413 -4.793 6.866 1.00 60.31 94 ILE A CA 1
ATOM 767 C C . ILE A 1 94 ? 7.371 -5.595 6.049 1.00 60.31 94 ILE A C 1
ATOM 769 O O . ILE A 1 94 ? 6.174 -5.504 6.326 1.00 60.31 94 ILE A O 1
ATOM 773 N N . ALA A 1 95 ? 7.804 -6.423 5.089 1.00 58.62 95 ALA A N 1
ATOM 774 C CA . ALA A 1 95 ? 6.912 -7.289 4.304 1.00 58.62 95 ALA A CA 1
ATOM 775 C C . ALA A 1 95 ? 6.239 -8.383 5.159 1.00 58.62 95 ALA A C 1
ATOM 777 O O . ALA A 1 95 ? 5.066 -8.726 4.964 1.00 58.62 95 ALA A O 1
ATOM 778 N N . THR A 1 96 ? 6.960 -8.890 6.156 1.00 67.31 96 THR A N 1
ATOM 779 C CA . THR A 1 96 ? 6.443 -9.846 7.129 1.00 67.31 96 THR A CA 1
ATOM 780 C C . THR A 1 96 ? 5.419 -9.182 8.046 1.00 67.31 96 THR A C 1
ATOM 782 O O . THR A 1 96 ? 4.377 -9.771 8.318 1.00 67.31 96 THR A O 1
ATOM 785 N N . THR A 1 97 ? 5.617 -7.909 8.406 1.00 74.44 97 THR A N 1
ATOM 786 C CA . THR A 1 97 ? 4.656 -7.128 9.204 1.00 74.44 97 THR A CA 1
ATOM 787 C C . THR A 1 97 ? 3.312 -6.931 8.497 1.00 74.44 97 THR A C 1
ATOM 789 O O . THR A 1 97 ? 2.265 -7.061 9.137 1.00 74.44 97 THR A O 1
ATOM 792 N N . GLN A 1 98 ? 3.300 -6.653 7.186 1.00 77.88 98 GLN A N 1
ATOM 793 C CA . GLN A 1 98 ? 2.041 -6.528 6.437 1.00 77.88 98 GLN A CA 1
ATOM 794 C C . GLN A 1 98 ? 1.314 -7.874 6.340 1.00 77.88 98 GLN A C 1
ATOM 796 O O . GLN A 1 98 ? 0.120 -7.954 6.641 1.00 77.88 98 GLN A O 1
ATOM 801 N N . SER A 1 99 ? 2.042 -8.935 5.991 1.00 76.25 99 SER A N 1
ATOM 802 C CA . SER A 1 99 ? 1.495 -10.294 5.904 1.00 76.25 99 SER A CA 1
ATOM 803 C C . SER A 1 99 ? 0.933 -10.746 7.256 1.00 76.25 99 SER A C 1
ATOM 805 O O . SER A 1 99 ? -0.200 -11.220 7.343 1.00 76.25 99 SER A O 1
ATOM 807 N N . TYR A 1 100 ? 1.672 -10.497 8.338 1.00 83.62 100 TYR A N 1
ATOM 808 C CA . TYR A 1 100 ? 1.250 -10.771 9.708 1.00 83.62 100 TYR A CA 1
ATOM 809 C C . TYR A 1 100 ? -0.019 -10.005 10.087 1.00 83.62 100 TYR A C 1
ATOM 811 O O . TYR A 1 100 ? -0.950 -10.599 10.635 1.00 83.62 100 TYR A O 1
ATOM 819 N N . LEU A 1 101 ? -0.097 -8.706 9.774 1.00 84.38 101 LEU A N 1
ATOM 820 C CA . LEU A 1 101 ? -1.292 -7.899 10.016 1.00 84.38 101 LEU A CA 1
ATOM 821 C C . LEU A 1 101 ? -2.509 -8.478 9.284 1.00 84.38 101 LEU A C 1
ATOM 823 O O . LEU A 1 101 ? -3.566 -8.631 9.897 1.00 84.38 101 LEU A O 1
ATOM 827 N N . ILE A 1 102 ? -2.372 -8.823 8.002 1.00 85.06 102 ILE A N 1
ATOM 828 C CA .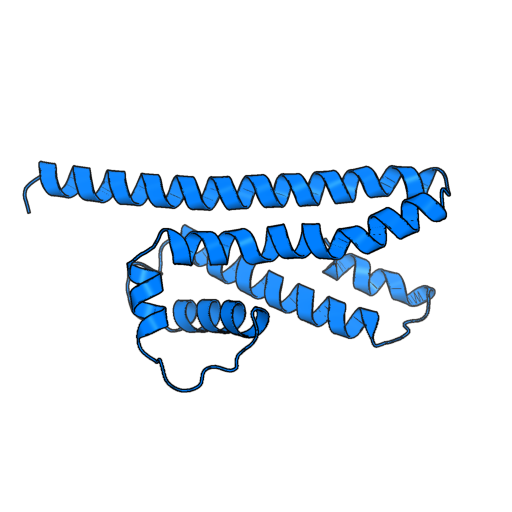 ILE A 1 102 ? -3.467 -9.383 7.197 1.00 85.06 102 ILE A CA 1
ATOM 829 C C . ILE A 1 102 ? -3.918 -10.728 7.769 1.00 85.06 102 ILE A C 1
ATOM 831 O O . ILE A 1 102 ? -5.106 -10.900 8.043 1.00 85.06 102 ILE A O 1
ATOM 835 N N . ILE A 1 103 ? -2.983 -11.644 8.035 1.00 85.62 103 ILE A N 1
ATOM 836 C CA . ILE A 1 103 ? -3.250 -12.950 8.655 1.00 85.62 103 ILE A CA 1
ATOM 837 C C . ILE A 1 103 ? -4.012 -12.761 9.971 1.00 85.62 103 ILE A C 1
ATOM 839 O O . ILE A 1 103 ? -5.062 -13.362 10.203 1.00 85.62 103 ILE A O 1
ATOM 843 N N . ARG A 1 104 ? -3.534 -11.862 10.830 1.00 84.75 104 ARG A N 1
ATOM 844 C CA . ARG A 1 104 ? -4.159 -11.573 12.121 1.00 84.75 104 ARG A CA 1
ATOM 845 C C . ARG A 1 104 ? -5.562 -10.981 11.990 1.00 84.75 104 ARG A C 1
ATOM 847 O O . ARG A 1 104 ? -6.434 -11.323 12.789 1.00 84.75 104 ARG A O 1
ATOM 854 N N . LEU A 1 105 ? -5.797 -10.121 11.001 1.00 86.69 105 LEU A N 1
ATOM 855 C CA . LEU A 1 105 ? -7.130 -9.596 10.702 1.00 86.69 105 LEU A CA 1
ATOM 856 C C . LEU A 1 105 ? -8.064 -10.690 10.171 1.00 86.69 105 LEU A C 1
ATOM 858 O O . LEU A 1 105 ? -9.241 -10.694 10.528 1.00 86.69 105 LEU A O 1
ATOM 862 N N . PHE A 1 106 ? -7.554 -11.629 9.369 1.00 86.81 106 PHE A N 1
ATOM 863 C CA . PHE A 1 106 ? -8.310 -12.784 8.881 1.00 86.81 106 PHE A CA 1
ATOM 864 C C . PHE A 1 106 ? -8.755 -13.709 10.017 1.00 86.81 106 PHE A C 1
ATOM 866 O O . PHE A 1 106 ? -9.923 -14.088 10.070 1.00 86.81 106 PHE A O 1
ATOM 873 N N . PHE A 1 107 ? -7.861 -14.017 10.958 1.00 88.81 107 PHE A N 1
ATOM 874 C CA . PHE A 1 107 ? -8.159 -14.911 12.083 1.00 88.81 107 PHE A CA 1
ATOM 875 C C . PHE A 1 107 ? -8.908 -14.242 13.246 1.00 88.81 107 PHE A C 1
ATOM 877 O O . PHE A 1 107 ? -9.284 -14.910 14.213 1.00 88.81 107 PHE A O 1
ATOM 884 N N . SER A 1 108 ? -9.146 -12.930 13.194 1.00 89.38 108 SER A N 1
ATOM 885 C CA . SER A 1 108 ? -9.828 -12.238 14.284 1.00 89.38 108 SER A CA 1
ATOM 886 C C . SER A 1 108 ? -11.322 -12.571 14.327 1.00 89.38 108 SER A C 1
ATOM 888 O O . SER A 1 108 ? -12.067 -12.320 13.381 1.00 89.38 108 SER A O 1
ATOM 890 N N . LYS A 1 109 ? -11.798 -13.079 15.472 1.00 90.62 109 LYS A N 1
ATOM 891 C CA . LYS A 1 109 ? -13.222 -13.393 15.702 1.00 90.62 109 LYS A CA 1
ATOM 892 C C . LYS A 1 109 ? -14.090 -12.158 15.990 1.00 90.62 109 LYS A C 1
ATOM 894 O O . LYS A 1 109 ? -15.305 -12.284 16.104 1.00 90.62 109 LYS A O 1
ATOM 899 N N . SER A 1 110 ? -13.499 -10.966 16.122 1.00 88.81 110 SER A N 1
ATOM 900 C CA . SER A 1 110 ? -14.250 -9.754 16.469 1.00 88.81 110 SER A CA 1
ATOM 901 C C . SER A 1 110 ? -15.176 -9.310 15.333 1.00 88.81 110 SER A C 1
ATOM 903 O O . SER A 1 110 ? -14.735 -9.127 14.198 1.00 88.81 110 SER A O 1
ATOM 905 N N . VAL A 1 111 ? -16.445 -9.038 15.662 1.00 89.25 111 VAL A N 1
ATOM 906 C CA . VAL A 1 111 ? -17.457 -8.495 14.731 1.00 89.25 111 VAL A CA 1
ATOM 907 C C . VAL A 1 111 ? -16.988 -7.186 14.084 1.00 89.25 111 VAL A C 1
ATOM 909 O O . VAL A 1 111 ? -17.317 -6.904 12.936 1.00 89.25 111 VAL A O 1
ATOM 912 N N . TYR A 1 112 ? -16.138 -6.420 14.775 1.00 85.44 112 TYR A N 1
ATOM 913 C CA . TYR A 1 112 ? -15.571 -5.175 14.260 1.00 85.44 112 TYR A CA 1
ATOM 914 C C . TYR A 1 112 ? -14.788 -5.348 12.945 1.00 85.44 112 TYR A C 1
ATOM 916 O O . TYR A 1 112 ? -14.829 -4.459 12.100 1.00 85.44 112 TYR A O 1
ATOM 924 N N . PHE A 1 113 ? -14.112 -6.484 12.739 1.00 87.62 113 PHE A N 1
ATOM 925 C CA . PHE A 1 113 ? -13.317 -6.746 11.528 1.00 87.62 113 PHE A CA 1
ATOM 926 C C . PHE A 1 113 ? -14.118 -7.411 10.395 1.00 87.62 113 PHE A C 1
ATOM 928 O O . PHE A 1 113 ? -13.546 -7.821 9.383 1.00 87.62 113 PHE A O 1
ATOM 935 N N . ARG A 1 114 ? -15.442 -7.531 10.554 1.00 88.81 114 ARG A N 1
ATOM 936 C CA . ARG A 1 114 ? -16.359 -8.089 9.546 1.00 88.81 114 ARG A CA 1
ATOM 937 C C . ARG A 1 114 ? -17.104 -7.016 8.748 1.00 88.81 114 ARG A C 1
ATOM 939 O O . ARG A 1 114 ? -18.041 -7.339 8.029 1.00 88.81 114 ARG A O 1
ATOM 946 N N . THR A 1 115 ? -16.717 -5.747 8.867 1.00 87.94 115 THR A N 1
ATOM 947 C CA . THR A 1 115 ? -17.319 -4.678 8.059 1.00 87.94 115 THR A CA 1
ATOM 948 C C . THR A 1 115 ? -16.855 -4.762 6.599 1.00 87.94 115 THR A C 1
ATOM 950 O O . THR A 1 115 ? -15.757 -5.269 6.342 1.00 87.94 115 THR A O 1
ATOM 953 N N . PRO A 1 116 ? -17.631 -4.215 5.641 1.00 87.31 116 PRO A N 1
ATOM 954 C CA . PRO A 1 116 ? -17.231 -4.166 4.233 1.00 87.31 116 PRO A CA 1
ATOM 955 C C . PRO A 1 116 ? -15.848 -3.538 4.025 1.00 87.31 116 PRO A C 1
ATOM 957 O O . PRO A 1 116 ? -15.044 -4.057 3.262 1.00 87.31 116 PRO A O 1
ATOM 960 N N . PHE A 1 117 ? -15.519 -2.486 4.782 1.00 85.62 117 PHE A N 1
ATOM 961 C CA . PHE A 1 117 ? -14.192 -1.869 4.757 1.00 85.62 117 PHE A CA 1
ATOM 962 C C . PHE A 1 117 ? -13.070 -2.877 5.047 1.00 85.62 117 PHE A C 1
ATOM 964 O O . PHE A 1 117 ? -12.112 -2.970 4.287 1.00 85.62 117 PHE A O 1
ATOM 971 N N . PHE A 1 118 ? -13.190 -3.660 6.126 1.00 86.62 118 PHE A N 1
ATOM 972 C CA . PHE A 1 118 ? -12.171 -4.654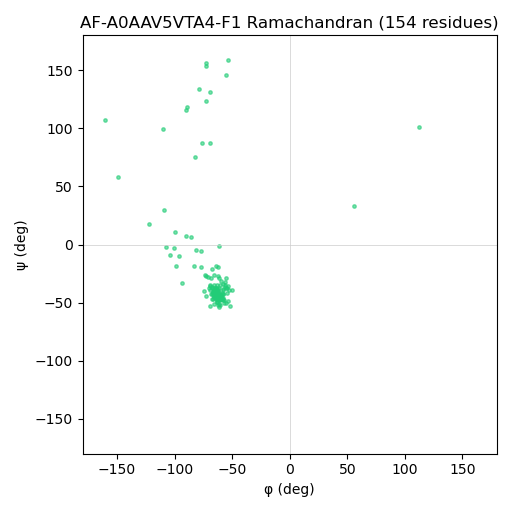 6.468 1.00 86.62 118 PHE A CA 1
ATOM 973 C C . PHE A 1 118 ? -12.164 -5.836 5.502 1.00 86.62 118 PHE A C 1
ATOM 975 O O . PHE A 1 118 ? -11.116 -6.449 5.320 1.00 86.62 118 PHE A O 1
ATOM 982 N N . PHE A 1 119 ? -13.299 -6.166 4.884 1.00 86.75 119 PHE A N 1
ATOM 983 C CA . PHE A 1 119 ? -13.340 -7.143 3.800 1.00 86.75 119 PHE A CA 1
ATOM 984 C C . PHE A 1 119 ? -12.499 -6.674 2.608 1.00 86.75 119 PHE A C 1
ATOM 986 O O . PHE A 1 119 ? -11.567 -7.380 2.226 1.00 86.75 119 PHE A O 1
ATOM 993 N N . PHE A 1 120 ? -12.752 -5.463 2.100 1.00 83.81 120 PHE A N 1
ATOM 994 C CA . PHE A 1 120 ? -11.963 -4.885 1.012 1.00 83.81 120 PHE A CA 1
ATOM 995 C C . PHE A 1 120 ? -10.490 -4.769 1.387 1.00 83.81 120 PHE A C 1
ATOM 997 O O . PHE A 1 120 ? -9.648 -5.232 0.634 1.00 83.81 120 PHE A O 1
ATOM 1004 N N . PHE A 1 121 ? -10.179 -4.259 2.580 1.00 84.88 121 PHE A N 1
ATOM 1005 C CA . PHE A 1 121 ? -8.803 -4.146 3.066 1.00 84.88 121 PHE A CA 1
ATOM 1006 C C . PHE A 1 121 ? -8.071 -5.497 3.111 1.00 84.88 121 PHE A C 1
ATOM 1008 O O . PHE A 1 121 ? -6.906 -5.589 2.736 1.00 84.88 121 PHE A O 1
ATOM 1015 N N . LYS A 1 122 ? -8.741 -6.559 3.576 1.00 86.38 122 LYS A N 1
ATOM 1016 C CA . LYS A 1 122 ? -8.173 -7.914 3.604 1.00 86.38 122 LYS A CA 1
ATOM 1017 C C . LYS A 1 122 ? -7.917 -8.444 2.199 1.00 86.38 122 LYS A C 1
ATOM 1019 O O . LYS A 1 122 ? -6.861 -9.022 1.963 1.00 86.38 122 LYS A O 1
ATOM 1024 N N . LEU A 1 123 ? -8.874 -8.253 1.294 1.00 86.00 123 LEU A N 1
ATOM 1025 C CA . LEU A 1 123 ? -8.771 -8.713 -0.085 1.00 86.00 123 LEU A CA 1
ATOM 1026 C C . LEU A 1 123 ? -7.657 -7.973 -0.831 1.00 86.00 123 LEU A C 1
ATOM 1028 O O . LEU A 1 123 ? -6.773 -8.614 -1.386 1.00 86.00 123 LEU A O 1
ATOM 1032 N N . THR A 1 124 ? -7.651 -6.639 -0.795 1.00 81.56 124 THR A N 1
ATOM 1033 C CA . THR A 1 124 ? -6.630 -5.828 -1.471 1.00 81.56 124 THR A CA 1
ATOM 1034 C C . THR A 1 124 ? -5.252 -6.023 -0.853 1.00 81.56 124 THR A C 1
ATOM 1036 O O . THR A 1 124 ? -4.273 -6.115 -1.585 1.00 81.56 124 THR A O 1
ATOM 1039 N N . GLY A 1 125 ? -5.165 -6.169 0.472 1.00 81.06 125 GLY A N 1
ATOM 1040 C CA . GLY A 1 125 ? -3.921 -6.519 1.149 1.00 81.06 125 GLY A CA 1
ATOM 1041 C C . GLY A 1 125 ? -3.372 -7.874 0.693 1.00 81.06 125 GLY A C 1
ATOM 1042 O O . GLY A 1 125 ? -2.190 -7.976 0.379 1.00 81.06 125 GLY A O 1
ATOM 1043 N N . LEU A 1 126 ? -4.223 -8.905 0.615 1.00 83.06 126 LEU A N 1
ATOM 1044 C CA . LEU A 1 126 ? -3.824 -10.237 0.149 1.00 83.06 126 LEU A CA 1
ATOM 1045 C C . LEU A 1 126 ? -3.357 -10.207 -1.312 1.00 83.06 126 LEU A C 1
ATOM 1047 O O . LEU A 1 126 ? -2.304 -10.757 -1.627 1.00 83.06 126 LEU A O 1
ATOM 1051 N N . LEU A 1 127 ? -4.110 -9.532 -2.186 1.00 82.25 127 LEU A N 1
ATOM 1052 C CA . LEU A 1 127 ? -3.733 -9.340 -3.588 1.00 82.25 127 LEU A CA 1
ATOM 1053 C C . LEU A 1 127 ? -2.414 -8.565 -3.717 1.00 82.25 127 LEU A C 1
ATOM 1055 O O . LEU A 1 127 ? -1.583 -8.919 -4.547 1.00 82.25 127 LEU A O 1
ATOM 1059 N N . GLY A 1 128 ? -2.176 -7.574 -2.853 1.00 78.19 128 GLY A N 1
ATOM 1060 C CA . GLY A 1 128 ? -0.902 -6.859 -2.766 1.00 78.19 128 GLY A CA 1
ATOM 1061 C C . GLY A 1 128 ? 0.265 -7.784 -2.413 1.00 78.19 128 GLY A C 1
ATOM 1062 O O . GLY A 1 128 ? 1.284 -7.771 -3.101 1.00 78.19 128 GLY A O 1
ATOM 1063 N N . CYS A 1 129 ? 0.109 -8.650 -1.405 1.00 79.00 129 CYS A N 1
ATOM 1064 C CA . CYS A 1 129 ? 1.122 -9.655 -1.064 1.00 79.00 129 CYS A CA 1
ATOM 1065 C C . CYS A 1 129 ? 1.405 -10.607 -2.238 1.00 79.00 129 CYS A C 1
ATOM 1067 O O . CYS A 1 129 ? 2.568 -10.881 -2.534 1.00 79.00 129 CYS A O 1
ATOM 1069 N N . ILE A 1 130 ? 0.362 -11.079 -2.930 1.00 80.12 130 ILE A N 1
ATOM 1070 C CA . ILE A 1 130 ? 0.499 -11.950 -4.108 1.00 80.12 130 ILE A CA 1
ATOM 1071 C C . ILE A 1 130 ? 1.237 -11.220 -5.237 1.00 80.12 130 ILE A C 1
ATOM 1073 O O . ILE A 1 130 ? 2.136 -11.798 -5.839 1.00 80.12 130 ILE A O 1
ATOM 1077 N N . SER A 1 131 ? 0.916 -9.948 -5.485 1.00 76.50 131 SER A N 1
ATOM 1078 C CA . SER A 1 131 ? 1.580 -9.121 -6.499 1.00 76.50 131 SER A CA 1
ATOM 1079 C C . SER A 1 131 ? 3.077 -8.945 -6.209 1.00 76.50 131 SER A C 1
ATOM 1081 O O . SER A 1 131 ? 3.900 -9.121 -7.106 1.00 76.50 131 SER A O 1
ATOM 1083 N N . VAL A 1 132 ? 3.465 -8.712 -4.947 1.00 73.81 132 VAL A N 1
ATOM 1084 C CA . VAL A 1 132 ? 4.883 -8.632 -4.545 1.00 73.81 132 VAL A CA 1
ATOM 1085 C C . VAL A 1 132 ? 5.603 -9.966 -4.755 1.00 73.81 132 VAL A C 1
ATOM 1087 O O . VAL A 1 132 ? 6.703 -9.983 -5.304 1.00 73.81 132 VAL A O 1
ATOM 1090 N N . VAL A 1 133 ? 4.998 -11.091 -4.357 1.00 77.88 133 VAL A N 1
ATOM 1091 C CA . VAL A 1 133 ? 5.576 -12.426 -4.599 1.00 77.88 133 VAL A CA 1
ATOM 1092 C C . VAL A 1 133 ? 5.717 -12.683 -6.100 1.00 77.88 133 VAL A C 1
ATOM 1094 O O . VAL A 1 133 ? 6.782 -13.106 -6.547 1.00 77.88 133 VAL A O 1
ATOM 1097 N N . GLY A 1 134 ? 4.687 -12.357 -6.882 1.00 77.19 134 GLY A N 1
ATOM 1098 C CA . GLY A 1 134 ? 4.702 -12.451 -8.339 1.00 77.19 134 GLY A CA 1
ATOM 1099 C C . GLY A 1 134 ? 5.824 -11.623 -8.959 1.00 77.19 134 GLY A C 1
ATOM 1100 O O . GLY A 1 134 ? 6.539 -12.125 -9.818 1.00 77.19 134 GLY A O 1
ATOM 1101 N N . PHE A 1 135 ? 6.058 -10.401 -8.473 1.00 72.50 135 PHE A N 1
ATOM 1102 C CA . PHE A 1 135 ? 7.173 -9.565 -8.917 1.00 72.50 135 PHE A CA 1
ATOM 1103 C C . PHE A 1 135 ? 8.545 -10.136 -8.542 1.00 72.50 135 PHE A C 1
ATOM 1105 O O . PHE A 1 135 ? 9.478 -10.090 -9.346 1.00 72.50 135 PHE A O 1
ATOM 1112 N N . ILE A 1 136 ? 8.697 -10.690 -7.338 1.00 77.38 136 ILE A N 1
ATOM 1113 C CA . ILE A 1 136 ? 9.950 -11.339 -6.935 1.00 77.38 136 ILE A CA 1
ATOM 1114 C C . ILE A 1 136 ? 10.227 -12.541 -7.841 1.00 77.38 136 ILE A C 1
ATOM 1116 O O . ILE A 1 136 ? 11.348 -12.695 -8.309 1.00 77.38 136 ILE A O 1
ATOM 1120 N N . ILE A 1 137 ? 9.217 -13.357 -8.144 1.00 78.69 137 ILE A N 1
ATOM 1121 C CA . ILE A 1 137 ? 9.353 -14.470 -9.091 1.00 78.69 137 ILE A CA 1
ATOM 1122 C C . ILE A 1 137 ? 9.731 -13.913 -10.473 1.00 78.69 137 ILE A C 1
ATOM 1124 O O . ILE A 1 137 ? 10.757 -14.299 -11.024 1.00 78.69 137 ILE A O 1
ATOM 1128 N N . ALA A 1 138 ? 8.990 -12.926 -10.982 1.00 71.31 138 ALA A N 1
ATOM 1129 C CA . ALA A 1 138 ? 9.244 -12.299 -12.281 1.00 71.31 138 ALA A CA 1
ATOM 1130 C C . ALA A 1 138 ? 10.663 -11.749 -12.437 1.00 71.31 138 ALA A C 1
ATOM 1132 O O . ALA A 1 138 ? 11.278 -11.889 -13.484 1.00 71.31 138 ALA A O 1
ATOM 1133 N N . SER A 1 139 ? 11.188 -11.113 -11.391 1.00 71.31 139 SER A N 1
ATOM 1134 C CA . SER A 1 139 ? 12.527 -10.520 -11.421 1.00 71.31 139 SER A CA 1
ATOM 1135 C C . SER A 1 139 ? 13.649 -11.551 -11.280 1.00 71.31 139 SER A C 1
ATOM 1137 O O . SER A 1 139 ? 14.791 -11.254 -11.624 1.00 71.31 139 SER A O 1
ATOM 1139 N N . ARG A 1 140 ? 13.356 -12.751 -10.761 1.00 81.38 140 ARG A N 1
ATOM 1140 C CA . ARG A 1 140 ? 14.340 -13.828 -10.568 1.00 81.38 140 ARG A CA 1
ATOM 1141 C C . ARG A 1 140 ? 14.392 -14.807 -11.730 1.00 81.38 140 ARG A C 1
ATOM 1143 O O . ARG A 1 140 ? 15.469 -15.319 -12.022 1.00 81.38 140 ARG A O 1
ATOM 1150 N N . PHE A 1 141 ? 13.265 -15.061 -12.382 1.00 82.88 141 PHE A N 1
ATOM 1151 C CA . PHE A 1 141 ? 13.211 -15.898 -13.572 1.00 82.88 141 PHE A CA 1
ATOM 1152 C C . PHE A 1 141 ? 13.402 -15.020 -14.812 1.00 82.88 141 PHE A C 1
ATOM 1154 O O . PHE A 1 141 ? 12.575 -14.160 -15.096 1.00 82.88 141 PHE A O 1
ATOM 1161 N N . GLN A 1 142 ? 14.493 -15.230 -15.556 1.00 75.50 142 GLN A N 1
ATOM 1162 C CA . GLN A 1 142 ? 14.672 -14.631 -16.882 1.00 75.50 142 GLN A CA 1
ATOM 1163 C C . GLN A 1 142 ? 13.677 -15.281 -17.846 1.00 75.50 142 GLN A C 1
ATOM 1165 O O . GLN A 1 142 ? 13.959 -16.310 -18.453 1.00 75.50 142 GLN A O 1
ATOM 1170 N N . ILE A 1 143 ? 12.472 -14.722 -17.909 1.00 76.06 143 ILE A N 1
ATOM 1171 C CA . ILE A 1 143 ? 11.419 -15.212 -18.792 1.00 76.06 143 ILE A CA 1
ATOM 1172 C C . ILE A 1 143 ? 11.697 -14.704 -20.215 1.00 76.06 143 ILE A C 1
ATOM 1174 O O . ILE A 1 143 ? 11.992 -13.515 -20.373 1.00 76.06 143 ILE A O 1
ATOM 1178 N N . PRO A 1 144 ? 11.605 -15.569 -21.243 1.00 81.88 144 PRO A N 1
ATOM 1179 C CA . PRO A 1 144 ? 11.736 -15.157 -22.636 1.00 81.88 144 PRO A CA 1
ATOM 1180 C C . PRO A 1 144 ? 10.744 -14.044 -22.987 1.00 81.88 144 PRO A C 1
ATOM 1182 O O . PRO A 1 144 ? 9.618 -14.023 -22.484 1.00 81.88 144 PRO A O 1
ATOM 1185 N N . GLU A 1 145 ? 11.136 -13.127 -23.871 1.00 79.31 145 GLU A N 1
ATOM 1186 C CA . GLU A 1 145 ? 10.324 -11.956 -24.233 1.00 79.31 145 GLU A CA 1
ATOM 1187 C C . GLU A 1 145 ? 8.922 -12.351 -24.739 1.00 79.31 145 GLU A C 1
ATOM 1189 O O . GLU A 1 145 ? 7.926 -11.716 -24.388 1.00 79.31 145 GLU A O 1
ATOM 1194 N N . GLU A 1 146 ? 8.815 -13.483 -25.442 1.00 86.00 146 GLU A N 1
ATOM 1195 C CA . GLU A 1 146 ? 7.547 -14.051 -25.921 1.00 86.00 146 GLU A CA 1
ATOM 1196 C C . GLU A 1 146 ? 6.567 -14.483 -24.815 1.00 86.00 146 GLU A C 1
ATOM 1198 O O . GLU A 1 146 ? 5.372 -14.624 -25.070 1.00 86.00 146 GLU A O 1
ATOM 1203 N N . GLN A 1 147 ? 7.036 -14.666 -23.578 1.00 80.44 147 GLN A N 1
ATOM 1204 C CA . GLN A 1 147 ? 6.224 -15.034 -22.412 1.00 80.44 147 GLN A CA 1
ATOM 1205 C C . GLN A 1 147 ? 6.050 -13.872 -21.421 1.00 80.44 147 GLN A C 1
ATOM 1207 O O . GLN A 1 147 ? 5.306 -13.992 -20.444 1.00 80.44 147 GLN A O 1
ATOM 1212 N N . ALA A 1 148 ? 6.664 -12.712 -21.682 1.00 75.38 148 ALA A N 1
ATOM 1213 C CA . ALA A 1 148 ? 6.588 -11.544 -20.803 1.00 75.38 148 ALA A CA 1
ATOM 1214 C C . ALA A 1 148 ? 5.154 -10.999 -20.632 1.00 75.38 148 ALA A C 1
ATOM 1216 O O . ALA A 1 148 ? 4.855 -10.310 -19.653 1.00 75.38 148 ALA A O 1
ATOM 1217 N N . TRP A 1 149 ? 4.232 -11.336 -21.544 1.00 75.06 149 TRP A N 1
ATOM 1218 C CA . TRP A 1 149 ? 2.815 -10.971 -21.441 1.00 75.06 149 TRP A CA 1
ATOM 1219 C C . TRP A 1 149 ? 2.122 -11.576 -20.212 1.00 75.06 149 TRP A C 1
ATOM 1221 O O . TRP A 1 149 ? 1.195 -10.957 -19.690 1.00 75.06 149 TRP A O 1
ATOM 1231 N N . ILE A 1 150 ? 2.590 -12.720 -19.696 1.00 72.56 150 ILE A N 1
ATOM 1232 C CA . ILE A 1 150 ? 2.033 -13.357 -18.491 1.00 72.56 150 ILE A CA 1
ATOM 1233 C C . ILE A 1 150 ? 2.153 -12.418 -17.285 1.00 72.56 150 ILE A C 1
ATOM 1235 O O . ILE A 1 150 ? 1.242 -12.333 -16.462 1.00 72.56 150 ILE A O 1
ATOM 1239 N N . PHE A 1 151 ? 3.229 -11.630 -17.211 1.00 64.50 151 PHE A N 1
ATOM 1240 C CA . PHE A 1 151 ? 3.389 -10.651 -16.140 1.00 64.50 151 PHE A CA 1
ATOM 1241 C C . PHE A 1 151 ? 2.489 -9.438 -16.296 1.00 64.50 151 PHE A C 1
ATOM 1243 O O . PHE A 1 151 ? 2.097 -8.877 -15.278 1.00 64.50 151 PHE A O 1
ATOM 1250 N N . LYS A 1 152 ? 2.073 -9.072 -17.516 1.00 63.69 152 LYS A N 1
ATOM 1251 C CA . LYS A 1 152 ? 1.119 -7.970 -17.717 1.00 63.69 152 LYS A CA 1
ATOM 1252 C C . LYS A 1 152 ? -0.231 -8.244 -17.049 1.00 63.69 152 LYS A C 1
ATOM 1254 O O . LYS A 1 152 ? -0.859 -7.293 -16.614 1.00 63.69 152 LYS A O 1
ATOM 1259 N N . LEU A 1 153 ? -0.645 -9.507 -16.895 1.00 56.19 153 LEU A N 1
ATOM 1260 C CA . LEU A 1 153 ? -1.877 -9.869 -16.176 1.00 56.19 153 LEU A CA 1
ATOM 1261 C C . LEU A 1 153 ? -1.763 -9.713 -14.650 1.00 56.19 153 LEU A C 1
ATOM 1263 O O . LEU A 1 153 ? -2.768 -9.474 -13.989 1.00 56.19 153 LEU A O 1
ATOM 1267 N N . GLY A 1 154 ? -0.555 -9.835 -14.089 1.00 52.53 154 GLY A N 1
ATOM 1268 C CA . GLY A 1 154 ? -0.303 -9.695 -12.647 1.00 52.53 154 GLY A CA 1
ATOM 1269 C C . GLY A 1 154 ? 0.164 -8.302 -12.204 1.00 52.53 154 GLY A C 1
ATOM 1270 O O . GLY A 1 154 ? 0.263 -8.052 -11.002 1.00 52.53 154 GLY A O 1
ATOM 1271 N N . TYR A 1 155 ? 0.485 -7.419 -13.157 1.00 50.53 155 TYR A N 1
ATOM 1272 C CA . TYR A 1 155 ? 1.071 -6.093 -12.913 1.00 50.53 155 TYR A CA 1
ATOM 1273 C C . TYR A 1 155 ? 0.081 -4.919 -12.970 1.00 50.53 155 TYR A C 1
ATOM 1275 O O . TYR A 1 155 ? 0.499 -3.780 -12.734 1.00 50.53 155 TYR A O 1
ATOM 1283 N N . VAL A 1 156 ? -1.193 -5.182 -13.287 1.00 42.44 156 VAL A N 1
ATOM 1284 C CA . VAL A 1 156 ? -2.274 -4.178 -13.252 1.00 42.44 156 VAL A CA 1
ATOM 1285 C C . VAL A 1 156 ? -2.663 -3.881 -11.806 1.00 42.44 156 VAL A C 1
ATOM 1287 O O . VAL A 1 156 ? -3.023 -4.834 -11.082 1.00 42.44 156 VAL A O 1
#